Protein AF-A0A9X9LE24-F1 (afdb_monomer_lite)

Structure (mmCIF, N/CA/C/O backbone):
data_AF-A0A9X9LE24-F1
#
_entry.id   AF-A0A9X9LE24-F1
#
loop_
_atom_site.group_PDB
_atom_site.id
_atom_site.type_symbol
_atom_site.label_atom_id
_atom_site.label_alt_id
_atom_site.label_comp_id
_atom_site.label_asym_id
_atom_site.label_entity_id
_atom_site.label_seq_id
_atom_site.pdbx_PDB_ins_code
_atom_site.Cartn_x
_atom_site.Cartn_y
_atom_site.Cartn_z
_atom_site.occupancy
_atom_site.B_iso_or_equiv
_atom_site.auth_seq_id
_atom_site.auth_comp_id
_atom_site.auth_asym_id
_atom_site.auth_atom_id
_atom_site.pdbx_PDB_model_num
ATOM 1 N N . GLY A 1 1 ? -21.516 -44.311 -68.923 1.00 34.22 1 GLY A N 1
ATOM 2 C CA . GLY A 1 1 ? -22.650 -43.683 -69.623 1.00 34.22 1 GLY A CA 1
ATOM 3 C C . GLY A 1 1 ? -22.317 -42.221 -69.851 1.00 34.22 1 GLY A C 1
ATOM 4 O O . GLY A 1 1 ? -21.781 -41.638 -68.916 1.00 34.22 1 GLY A O 1
ATOM 5 N N . PRO A 1 2 ? -22.522 -41.678 -71.060 1.00 44.84 2 PRO A N 1
ATOM 6 C CA . PRO A 1 2 ? -21.872 -40.469 -71.565 1.00 44.84 2 PRO A CA 1
ATOM 7 C C . PRO A 1 2 ? -22.771 -39.211 -71.559 1.00 44.84 2 PRO A C 1
ATOM 9 O O . PRO A 1 2 ? -23.974 -39.299 -71.358 1.00 44.84 2 PRO A O 1
ATOM 12 N N . GLU A 1 3 ? -22.115 -38.073 -71.813 1.00 35.59 3 GLU A N 1
ATOM 13 C CA . GLU A 1 3 ? -22.539 -36.898 -72.604 1.00 35.59 3 GLU A CA 1
ATOM 14 C C . GLU A 1 3 ? -23.721 -35.978 -72.209 1.00 35.59 3 GLU A C 1
ATOM 16 O O . GLU A 1 3 ? -24.895 -36.324 -72.225 1.00 35.59 3 GLU A O 1
ATOM 21 N N . ALA A 1 4 ? -23.328 -34.721 -71.956 1.00 43.16 4 ALA A N 1
ATOM 22 C CA . ALA A 1 4 ? -23.820 -33.450 -72.509 1.00 43.16 4 ALA A CA 1
ATOM 23 C C . ALA A 1 4 ? -25.188 -33.377 -73.232 1.00 43.16 4 ALA A C 1
ATOM 25 O O . ALA A 1 4 ? -25.438 -34.063 -74.216 1.00 43.16 4 ALA A O 1
ATOM 26 N N . GLY A 1 5 ? -25.980 -32.348 -72.889 1.00 33.75 5 GLY A N 1
ATOM 27 C CA . GLY A 1 5 ? -27.107 -31.899 -73.715 1.00 33.75 5 GLY A CA 1
ATOM 28 C C . GLY A 1 5 ? -27.782 -30.613 -73.223 1.00 33.75 5 GLY A C 1
ATOM 29 O O . GLY A 1 5 ? -28.480 -30.614 -72.219 1.00 33.75 5 GLY A O 1
ATOM 30 N N . ARG A 1 6 ? -27.567 -29.515 -73.957 1.00 37.66 6 ARG A N 1
ATOM 31 C CA . ARG A 1 6 ? -28.143 -28.161 -73.799 1.00 37.66 6 ARG A CA 1
ATOM 32 C C . ARG A 1 6 ? -29.682 -28.129 -73.820 1.00 37.66 6 ARG A C 1
ATOM 34 O O . ARG A 1 6 ? -30.272 -28.908 -74.563 1.00 37.66 6 ARG A O 1
ATOM 41 N N . ARG A 1 7 ? -30.281 -27.087 -73.209 1.00 34.44 7 ARG A N 1
ATOM 42 C CA . ARG A 1 7 ? -31.314 -26.205 -73.820 1.00 34.44 7 ARG A CA 1
ATOM 43 C C . ARG A 1 7 ? -31.664 -24.999 -72.921 1.00 34.44 7 ARG A C 1
ATOM 45 O O . ARG A 1 7 ? -32.207 -25.153 -71.838 1.00 34.44 7 ARG A O 1
ATOM 52 N N . GLU A 1 8 ? -31.355 -23.808 -73.426 1.00 38.16 8 GLU A N 1
ATOM 53 C CA . GLU A 1 8 ? -31.953 -22.498 -73.091 1.00 38.16 8 GLU A CA 1
ATOM 54 C C . GLU A 1 8 ? -33.351 -22.366 -73.760 1.00 38.16 8 GLU A C 1
ATOM 56 O O . GLU A 1 8 ? -33.578 -23.109 -74.726 1.00 38.16 8 GLU A O 1
ATOM 61 N N . PRO A 1 9 ? -34.287 -21.468 -73.330 1.00 45.28 9 PRO A N 1
ATOM 62 C CA . PRO A 1 9 ? -34.213 -20.028 -73.695 1.00 45.28 9 PRO A CA 1
ATOM 63 C C . PRO A 1 9 ? -34.852 -18.962 -72.746 1.00 45.28 9 PRO A C 1
ATOM 65 O O . PRO A 1 9 ? -35.957 -19.148 -72.259 1.00 45.28 9 PRO A O 1
ATOM 68 N N . ARG A 1 10 ? -34.136 -17.817 -72.603 1.00 34.06 10 ARG A N 1
ATOM 69 C CA . ARG A 1 10 ? -34.476 -16.363 -72.809 1.00 34.06 10 ARG A CA 1
ATOM 70 C C . ARG A 1 10 ? -35.809 -15.734 -72.292 1.00 34.06 10 ARG A C 1
ATOM 72 O O . ARG A 1 10 ? -36.805 -16.435 -72.219 1.00 34.06 10 ARG A O 1
ATOM 79 N N . PRO A 1 11 ? -35.959 -14.380 -72.263 1.00 46.81 11 PRO A N 1
ATOM 80 C CA . PRO A 1 11 ? -35.070 -13.265 -71.849 1.00 46.81 11 PRO A CA 1
ATOM 81 C C . PRO A 1 11 ? -35.818 -12.158 -71.033 1.00 46.81 11 PRO A C 1
ATOM 83 O O . PRO A 1 11 ? -37.037 -12.193 -70.937 1.00 46.81 11 PRO A O 1
ATOM 86 N N . ALA A 1 12 ? -35.102 -11.151 -70.506 1.00 37.50 12 ALA A N 1
ATOM 87 C CA . ALA A 1 12 ? -35.482 -9.714 -70.464 1.00 37.50 12 ALA A CA 1
ATOM 88 C C . ALA A 1 12 ? -34.476 -8.966 -69.564 1.00 37.50 12 ALA A C 1
ATOM 90 O O . ALA A 1 12 ? -34.363 -9.233 -68.375 1.00 37.50 12 ALA A O 1
ATOM 91 N N . GLU A 1 13 ? -33.531 -8.243 -70.162 1.00 37.47 13 GLU A N 1
ATOM 92 C CA . GLU A 1 13 ? -33.525 -6.771 -70.159 1.00 37.47 13 GLU A CA 1
ATOM 93 C C . GLU A 1 13 ? -33.362 -6.1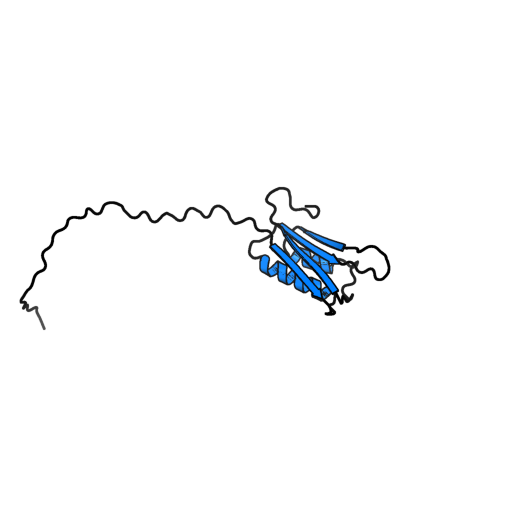27 -68.775 1.00 37.47 13 GLU A C 1
ATOM 95 O O . GLU A 1 13 ? -34.298 -6.026 -67.995 1.00 37.47 13 GLU A O 1
ATOM 100 N N . CYS A 1 14 ? -32.183 -5.550 -68.537 1.00 28.92 14 CYS A N 1
ATOM 101 C CA . CYS A 1 14 ? -32.130 -4.159 -68.098 1.00 28.92 14 CYS A CA 1
ATOM 102 C C . CYS A 1 14 ? -30.789 -3.557 -68.527 1.00 28.92 14 CYS A C 1
ATOM 104 O O . CYS A 1 14 ? -29.736 -3.804 -67.939 1.00 28.92 14 CYS A O 1
ATOM 106 N N . GLN A 1 15 ? -30.833 -2.817 -69.632 1.00 37.16 15 GLN A N 1
ATOM 107 C CA . GLN A 1 15 ? -29.770 -1.912 -70.031 1.00 37.16 15 GLN A CA 1
ATOM 108 C C . GLN A 1 15 ? -29.798 -0.702 -69.098 1.00 37.16 15 GLN A C 1
ATOM 110 O O . GLN A 1 15 ? -30.816 -0.027 -69.020 1.00 37.16 15 GLN A O 1
ATOM 115 N N . ALA A 1 16 ? -28.671 -0.368 -68.480 1.00 36.69 16 ALA A N 1
ATOM 116 C CA . ALA A 1 16 ? -28.287 1.026 -68.294 1.00 36.69 16 ALA A CA 1
ATOM 117 C C . ALA A 1 16 ? -26.804 1.093 -67.948 1.00 36.69 16 ALA A C 1
ATOM 119 O O . ALA A 1 16 ? -26.356 0.723 -66.865 1.00 36.69 16 ALA A O 1
ATOM 120 N N . ARG A 1 17 ? -26.044 1.574 -68.927 1.00 40.09 17 ARG A N 1
ATOM 121 C CA . ARG A 1 17 ? -24.708 2.113 -68.739 1.00 40.09 17 ARG A CA 1
ATOM 122 C C . ARG A 1 17 ? -24.795 3.310 -67.796 1.00 40.09 17 ARG A C 1
ATOM 124 O O . ARG A 1 17 ? -25.485 4.271 -68.117 1.00 40.09 17 ARG A O 1
ATOM 131 N N . THR A 1 18 ? -23.965 3.310 -66.765 1.00 36.47 18 THR A N 1
ATOM 132 C CA . THR A 1 18 ? -23.354 4.553 -66.298 1.00 36.47 18 THR A CA 1
ATOM 133 C C . THR A 1 18 ? -21.934 4.233 -65.877 1.00 36.47 18 THR A C 1
ATOM 135 O O . THR A 1 18 ? -21.687 3.471 -64.945 1.00 36.47 18 THR A O 1
ATOM 138 N N . GLU A 1 19 ? -20.987 4.768 -66.635 1.00 41.62 19 GLU A N 1
ATOM 139 C CA . GLU A 1 19 ? -19.576 4.725 -66.302 1.00 41.62 19 GLU A CA 1
ATOM 140 C C . GLU A 1 19 ? -19.358 5.419 -64.955 1.00 41.62 19 GLU A C 1
ATOM 142 O O . GLU A 1 19 ? -19.630 6.610 -64.809 1.00 41.62 19 GLU A O 1
ATOM 147 N N . PHE A 1 20 ? -18.819 4.701 -63.970 1.00 32.28 20 PHE A N 1
ATOM 148 C CA . PHE A 1 20 ? -18.126 5.347 -62.864 1.00 32.28 20 PHE A CA 1
ATOM 149 C C . PHE A 1 20 ? -16.795 4.650 -62.623 1.00 32.28 20 PHE A C 1
ATOM 151 O O . PHE A 1 20 ? -16.677 3.610 -61.981 1.00 32.28 20 PHE A O 1
ATOM 158 N N . ARG A 1 21 ? -15.789 5.260 -63.244 1.00 41.44 21 ARG A N 1
ATOM 159 C CA . ARG A 1 21 ? -14.352 5.137 -63.021 1.00 41.44 21 ARG A CA 1
ATOM 160 C C . ARG A 1 21 ? -14.030 4.641 -61.603 1.00 41.44 21 ARG A C 1
ATOM 162 O O . ARG A 1 21 ? -14.166 5.393 -60.640 1.00 41.44 21 ARG A O 1
ATOM 169 N N . VAL A 1 22 ? -13.536 3.406 -61.491 1.00 43.56 22 VAL A N 1
ATOM 170 C CA . VAL A 1 22 ? -12.906 2.884 -60.268 1.00 43.56 22 VAL A CA 1
ATOM 171 C C . VAL A 1 22 ? -11.635 3.696 -60.032 1.00 43.56 22 VAL A C 1
ATOM 173 O O . VAL A 1 22 ? -10.578 3.448 -60.603 1.00 43.56 22 VAL A O 1
ATOM 176 N N . SER A 1 23 ? -11.770 4.757 -59.252 1.00 48.59 23 SER A N 1
ATOM 177 C CA . SER A 1 23 ? -10.704 5.672 -58.888 1.00 48.59 23 SER A CA 1
ATOM 178 C C . SER A 1 23 ? -10.859 5.958 -57.410 1.00 48.59 23 SER A C 1
ATOM 180 O O . SER A 1 23 ? -11.928 6.372 -56.968 1.00 48.59 23 SER A O 1
ATOM 182 N N . ARG A 1 24 ? -9.749 5.769 -56.693 1.00 47.59 24 ARG A N 1
ATOM 183 C CA . ARG A 1 24 ? -9.583 5.776 -55.234 1.00 47.59 24 ARG A CA 1
ATOM 184 C C . ARG A 1 24 ? -9.824 4.400 -54.631 1.00 47.59 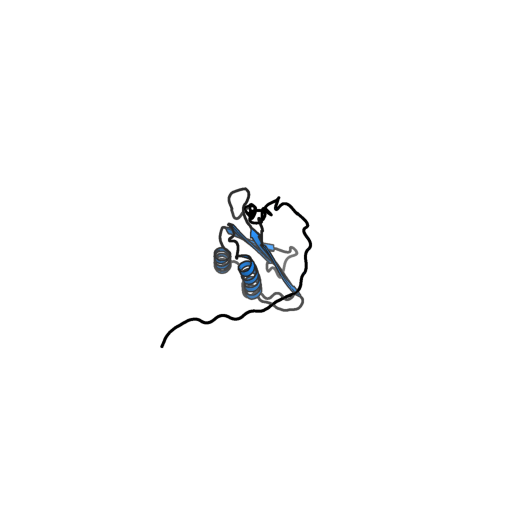24 ARG A C 1
ATOM 186 O O . ARG A 1 24 ? -10.876 4.091 -54.090 1.00 47.59 24 ARG A O 1
ATOM 193 N N . THR A 1 25 ? -8.759 3.600 -54.661 1.00 49.78 25 THR A N 1
ATOM 194 C CA . THR A 1 25 ? -8.471 2.656 -53.582 1.00 49.78 25 THR A CA 1
ATOM 195 C C . THR A 1 25 ? -8.818 3.340 -52.260 1.00 49.78 25 THR A C 1
ATOM 197 O O . THR A 1 25 ? -8.172 4.331 -51.900 1.00 49.78 25 THR A O 1
ATOM 200 N N . CYS A 1 26 ? -9.834 2.850 -51.555 1.00 33.16 26 CYS A N 1
ATOM 201 C CA . CYS A 1 26 ? -9.975 3.122 -50.137 1.00 33.16 26 CYS A CA 1
ATOM 202 C C . CYS A 1 26 ? -8.688 2.608 -49.492 1.00 33.16 26 CYS A C 1
ATOM 204 O O . CYS A 1 26 ? -8.550 1.414 -49.237 1.00 33.16 26 CYS A O 1
ATOM 206 N N . ARG A 1 27 ? -7.698 3.490 -49.301 1.00 46.59 27 ARG A N 1
ATOM 207 C CA . ARG A 1 27 ? -6.610 3.208 -48.375 1.00 46.59 27 ARG A CA 1
ATOM 208 C C . ARG A 1 27 ? -7.286 3.126 -47.025 1.00 46.59 27 ARG A C 1
ATOM 210 O O . ARG A 1 27 ? -7.606 4.150 -46.426 1.00 46.59 27 ARG A O 1
ATOM 217 N N . VAL A 1 28 ? -7.543 1.898 -46.594 1.00 50.19 28 VAL A N 1
ATOM 218 C CA . VAL A 1 28 ? -7.724 1.598 -45.183 1.00 50.19 28 VAL A CA 1
ATOM 219 C C . VAL A 1 28 ? -6.543 2.282 -44.496 1.00 50.19 28 VAL A C 1
ATOM 221 O O . VAL A 1 28 ? -5.405 2.030 -44.910 1.00 50.19 28 VAL A O 1
ATOM 224 N N . PRO A 1 29 ? -6.763 3.229 -43.570 1.00 51.97 29 PRO A N 1
ATOM 225 C CA . PRO A 1 29 ? -5.649 3.798 -42.840 1.00 51.97 29 PRO A CA 1
ATOM 226 C C . PRO A 1 29 ? -4.930 2.618 -42.190 1.00 51.97 29 PRO A C 1
ATOM 228 O O . PRO A 1 29 ? -5.536 1.889 -41.403 1.00 51.97 29 PRO A O 1
ATOM 231 N N . GLU A 1 30 ? -3.669 2.387 -42.571 1.00 58.59 30 GLU A N 1
ATOM 232 C CA . GLU A 1 30 ? -2.809 1.465 -41.834 1.00 58.59 30 GLU A CA 1
ATOM 233 C C . GLU A 1 30 ? -2.951 1.822 -40.357 1.00 58.59 30 GLU A C 1
ATOM 235 O O . GLU A 1 30 ? -2.996 3.022 -40.044 1.00 58.59 30 GLU A O 1
ATOM 240 N N . PRO A 1 31 ? -3.073 0.833 -39.453 1.00 50.00 31 PRO A N 1
ATOM 241 C CA . PRO A 1 31 ? -3.174 1.118 -38.038 1.00 50.00 31 PRO A CA 1
ATOM 242 C C . PRO A 1 31 ? -1.956 1.961 -37.692 1.00 50.00 31 PRO A C 1
ATOM 244 O O . PRO A 1 31 ? -0.826 1.468 -37.685 1.00 50.00 31 PRO A O 1
ATOM 247 N N . ARG A 1 32 ? -2.178 3.269 -37.489 1.00 50.56 32 ARG A N 1
ATOM 248 C CA . ARG A 1 32 ? -1.147 4.180 -37.011 1.00 50.56 32 ARG A CA 1
ATOM 249 C C . ARG A 1 32 ? -0.613 3.484 -35.782 1.00 50.56 32 ARG A C 1
ATOM 251 O O . ARG A 1 32 ? -1.379 3.288 -34.838 1.00 50.56 32 ARG A O 1
ATOM 258 N N . ARG A 1 33 ? 0.646 3.030 -35.861 1.00 51.25 33 ARG A N 1
ATOM 259 C CA . ARG A 1 33 ? 1.380 2.396 -34.763 1.00 51.25 33 ARG A CA 1
ATOM 260 C C . ARG A 1 33 ? 0.895 3.049 -33.484 1.00 51.25 33 ARG A C 1
ATOM 262 O O . ARG A 1 33 ? 1.038 4.267 -33.367 1.00 51.25 33 ARG A O 1
ATOM 269 N N . ALA A 1 34 ? 0.275 2.268 -32.603 1.00 49.75 34 ALA A N 1
ATOM 270 C CA . ALA A 1 34 ? -0.186 2.716 -31.300 1.00 49.75 34 ALA A CA 1
ATOM 271 C C . ALA A 1 34 ? 1.041 3.171 -30.502 1.00 49.75 34 ALA A C 1
ATOM 273 O O . ALA A 1 34 ? 1.627 2.434 -29.717 1.00 49.75 34 ALA A O 1
ATOM 274 N N . ARG A 1 35 ? 1.513 4.379 -30.793 1.00 50.84 35 ARG A N 1
ATOM 275 C CA . ARG A 1 35 ? 2.678 4.988 -30.182 1.00 50.84 35 ARG A CA 1
ATOM 276 C C . ARG A 1 35 ? 2.152 5.927 -29.117 1.00 50.84 35 ARG A C 1
ATOM 278 O O . ARG A 1 35 ? 2.034 7.123 -29.333 1.00 50.84 35 ARG A O 1
ATOM 285 N N . ALA A 1 36 ? 1.762 5.299 -28.018 1.00 47.56 36 ALA A N 1
ATOM 286 C CA . ALA A 1 36 ? 1.791 5.786 -26.648 1.00 47.56 36 ALA A CA 1
ATOM 287 C C . ALA A 1 36 ? 1.041 4.733 -25.829 1.00 47.56 36 ALA A C 1
ATOM 289 O O . ALA A 1 36 ? -0.179 4.789 -25.684 1.00 47.56 36 ALA A O 1
ATOM 290 N N . ALA A 1 37 ? 1.767 3.733 -25.324 1.00 48.47 37 ALA A N 1
ATOM 291 C CA . ALA A 1 37 ? 1.296 3.012 -24.154 1.00 48.47 37 ALA A CA 1
ATOM 292 C C . ALA A 1 37 ? 1.032 4.084 -23.093 1.00 48.47 37 ALA A C 1
ATOM 294 O O . ALA A 1 37 ? 1.967 4.751 -22.656 1.00 48.47 37 ALA A O 1
ATOM 295 N N . ALA A 1 38 ? -0.243 4.342 -22.800 1.00 47.28 38 ALA A N 1
ATOM 296 C CA . ALA A 1 38 ? -0.632 5.352 -21.832 1.00 47.28 38 ALA A CA 1
ATOM 297 C C . ALA A 1 38 ? 0.126 5.085 -20.526 1.00 47.28 38 ALA A C 1
ATOM 299 O O . ALA A 1 38 ? -0.074 4.050 -19.885 1.00 47.28 38 ALA A O 1
ATOM 300 N N . THR A 1 39 ? 1.023 6.011 -20.197 1.00 53.00 39 THR A N 1
ATOM 301 C CA . THR A 1 39 ? 1.616 6.215 -18.882 1.00 53.00 39 THR A CA 1
ATOM 302 C C . THR A 1 39 ? 0.476 6.265 -17.881 1.00 53.00 39 THR A C 1
ATOM 304 O O . THR A 1 39 ? -0.272 7.241 -17.863 1.00 53.00 39 THR A O 1
ATOM 307 N N . MET A 1 40 ? 0.272 5.211 -17.101 1.00 65.75 40 MET A N 1
ATOM 308 C CA . MET A 1 40 ? -0.777 5.235 -16.092 1.00 65.75 40 MET A CA 1
ATOM 309 C C . MET A 1 40 ? -0.275 4.641 -14.800 1.00 65.75 40 MET A C 1
ATOM 311 O O 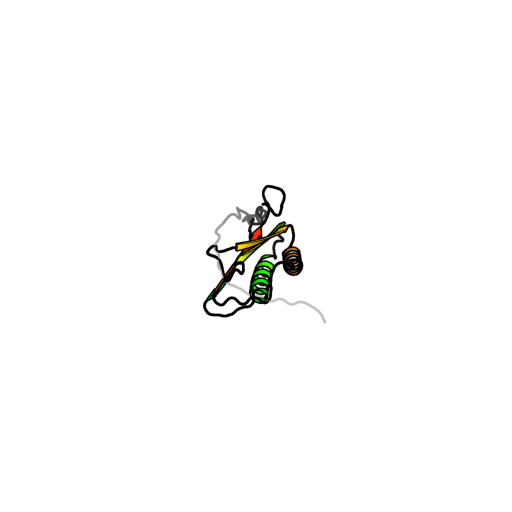. MET A 1 40 ? -0.094 3.436 -14.687 1.00 65.75 40 MET A O 1
ATOM 315 N N . CYS A 1 41 ? -0.094 5.526 -13.828 1.00 78.44 41 CYS A N 1
ATOM 316 C CA . CYS A 1 41 ? -0.124 5.174 -12.424 1.00 78.44 41 CYS A CA 1
ATOM 317 C C . CYS A 1 41 ? -1.518 4.638 -12.066 1.00 78.44 41 CYS A C 1
ATOM 319 O O . CYS A 1 41 ? -2.525 5.119 -12.591 1.00 78.44 41 CYS A O 1
ATOM 321 N N . GLY A 1 42 ? -1.583 3.650 -11.181 1.00 87.00 42 GLY A N 1
ATOM 322 C CA . GLY A 1 42 ? -2.832 3.142 -10.624 1.00 87.00 42 GLY A CA 1
ATOM 323 C C . GLY A 1 42 ? -3.034 3.671 -9.208 1.00 87.00 42 GLY A C 1
ATOM 324 O O . GLY A 1 42 ? -2.149 3.511 -8.368 1.00 87.00 42 GLY A O 1
ATOM 325 N N . ILE A 1 43 ? -4.191 4.276 -8.938 1.00 91.06 43 ILE A N 1
ATOM 326 C CA . ILE A 1 43 ? -4.577 4.758 -7.606 1.00 91.06 43 ILE A CA 1
ATOM 327 C C . ILE A 1 43 ? -5.718 3.888 -7.095 1.00 91.06 43 ILE A C 1
ATOM 329 O O . ILE A 1 43 ? -6.696 3.661 -7.807 1.00 91.06 43 ILE A O 1
ATOM 333 N N . PHE A 1 44 ? -5.604 3.420 -5.860 1.00 93.81 44 PHE A N 1
ATOM 334 C CA . PHE A 1 44 ? -6.650 2.682 -5.170 1.00 93.81 44 PHE A CA 1
ATOM 335 C C . PHE A 1 44 ? -6.772 3.209 -3.743 1.00 93.81 44 PHE A C 1
ATOM 337 O O . PHE A 1 44 ? -5.769 3.502 -3.105 1.00 93.81 44 PHE A O 1
ATOM 344 N N . ALA A 1 45 ? -7.989 3.340 -3.231 1.00 93.62 45 ALA A N 1
ATOM 345 C CA . ALA A 1 45 ? -8.215 3.739 -1.850 1.00 93.62 45 ALA A CA 1
ATOM 346 C C . ALA A 1 45 ? -9.299 2.860 -1.235 1.00 93.62 45 ALA A C 1
ATOM 348 O O . ALA A 1 45 ? -10.240 2.445 -1.916 1.00 93.62 45 ALA A O 1
ATOM 349 N N . TYR A 1 46 ? -9.156 2.590 0.054 1.00 94.38 46 TYR A N 1
ATOM 350 C CA . TYR A 1 46 ? -10.119 1.852 0.850 1.00 94.38 46 TYR A CA 1
ATOM 351 C C . TYR A 1 46 ? -10.475 2.673 2.084 1.00 94.38 46 TYR A C 1
ATOM 353 O O . TYR A 1 46 ? -9.597 3.203 2.762 1.00 94.38 46 TYR A O 1
ATOM 361 N N . MET A 1 47 ? -11.772 2.774 2.359 1.00 92.75 47 MET A N 1
ATOM 362 C CA . MET A 1 47 ? -12.299 3.467 3.523 1.00 92.75 47 MET A CA 1
ATOM 363 C C . MET A 1 47 ? -13.325 2.569 4.199 1.00 92.75 47 MET A C 1
ATOM 365 O O . MET A 1 47 ? -14.294 2.146 3.564 1.00 92.75 47 MET A O 1
ATOM 369 N N . ASN A 1 48 ? -13.135 2.306 5.484 1.00 92.00 48 ASN A N 1
ATOM 370 C CA . ASN A 1 48 ? -14.148 1.716 6.347 1.00 92.00 48 ASN A CA 1
ATOM 371 C C . ASN A 1 48 ? -14.720 2.803 7.254 1.00 92.00 48 ASN A C 1
ATOM 373 O O . ASN A 1 48 ? -13.988 3.615 7.813 1.00 92.00 48 ASN A O 1
ATOM 377 N N . TYR A 1 49 ? -16.042 2.812 7.393 1.00 91.00 49 TYR A N 1
ATOM 378 C CA . TYR A 1 49 ? -16.763 3.750 8.242 1.00 91.00 49 TYR A CA 1
ATOM 379 C C . TYR A 1 49 ? -17.736 2.965 9.109 1.00 91.00 49 TYR A C 1
ATOM 381 O O . TYR A 1 49 ? -18.631 2.314 8.570 1.00 91.00 49 TYR A O 1
ATOM 389 N N . ARG A 1 50 ? -17.552 3.011 10.435 1.00 89.62 50 ARG A N 1
ATOM 390 C CA . ARG A 1 50 ? -18.355 2.241 11.409 1.00 89.62 50 ARG A CA 1
ATOM 391 C C . ARG A 1 50 ? -18.351 0.729 11.158 1.00 89.62 50 ARG A C 1
ATOM 393 O O . ARG A 1 50 ? -19.320 0.037 11.456 1.00 89.62 50 ARG A O 1
ATOM 400 N N . VAL A 1 51 ? -17.266 0.220 10.579 1.00 92.19 51 VAL A N 1
ATOM 401 C CA . VAL A 1 51 ? -17.068 -1.212 10.345 1.00 92.19 51 VAL A CA 1
ATOM 402 C C . VAL A 1 51 ? -15.692 -1.564 10.895 1.00 92.19 51 VAL A C 1
ATOM 404 O O . VAL A 1 51 ? -14.694 -1.148 10.292 1.00 92.19 51 VAL A O 1
ATOM 407 N N . PRO A 1 52 ? -15.621 -2.302 12.020 1.00 90.44 52 PRO A N 1
ATOM 408 C CA . PRO A 1 52 ? -14.351 -2.693 12.605 1.00 90.44 52 PRO A CA 1
ATOM 409 C C . PRO A 1 52 ? -13.611 -3.609 11.634 1.00 90.44 52 PRO A C 1
ATOM 411 O O . PRO A 1 52 ? -14.150 -4.608 11.151 1.00 90.44 52 PRO A O 1
ATOM 414 N N . ARG A 1 53 ? -12.381 -3.223 11.302 1.00 91.38 53 ARG A N 1
ATOM 415 C CA . ARG A 1 53 ? -11.473 -3.985 10.445 1.00 91.38 53 ARG A CA 1
ATOM 416 C C . ARG A 1 53 ? -10.095 -4.012 11.068 1.00 91.38 53 ARG A C 1
ATOM 418 O O . ARG A 1 53 ? -9.621 -3.002 11.583 1.00 91.38 53 ARG A O 1
ATOM 425 N N . THR A 1 54 ? -9.441 -5.161 10.986 1.00 90.44 54 THR A N 1
ATOM 426 C CA . THR A 1 54 ? -8.044 -5.281 11.403 1.00 90.44 54 THR A CA 1
ATOM 427 C C . THR A 1 54 ? -7.128 -4.597 10.389 1.00 90.44 54 THR A C 1
ATOM 429 O O . THR A 1 54 ? -7.412 -4.560 9.187 1.00 90.44 54 THR A O 1
ATOM 432 N N . ARG A 1 55 ? -5.981 -4.089 10.850 1.00 87.62 55 ARG A N 1
ATOM 433 C CA . ARG A 1 55 ? -4.950 -3.504 9.976 1.00 87.62 55 ARG A CA 1
ATOM 434 C C . ARG A 1 55 ? -4.527 -4.468 8.866 1.00 87.62 55 ARG A C 1
ATOM 436 O O . ARG A 1 55 ? -4.344 -4.050 7.725 1.00 87.62 55 ARG A O 1
ATOM 443 N N . LYS A 1 56 ? -4.422 -5.762 9.183 1.00 89.81 56 LYS A N 1
ATOM 444 C CA . LYS A 1 56 ? -4.114 -6.811 8.206 1.00 89.81 56 LYS A CA 1
ATOM 445 C C . LYS A 1 56 ? -5.144 -6.876 7.071 1.00 89.81 56 LYS A C 1
ATOM 447 O O . LYS A 1 56 ? -4.758 -6.872 5.907 1.00 89.81 56 LYS A O 1
ATOM 452 N N . GLU A 1 57 ? -6.438 -6.892 7.386 1.00 91.56 57 GLU A N 1
ATOM 453 C CA . GLU A 1 57 ? -7.505 -6.928 6.371 1.00 91.56 57 GLU A CA 1
ATOM 454 C C . GLU A 1 57 ? -7.495 -5.691 5.468 1.00 91.56 57 GLU A C 1
ATOM 456 O O . GLU A 1 57 ? -7.732 -5.787 4.258 1.00 91.56 57 GLU A O 1
ATOM 461 N N . ILE A 1 58 ? -7.198 -4.527 6.049 1.00 91.62 58 ILE A N 1
ATOM 462 C CA . ILE A 1 58 ? -7.058 -3.272 5.309 1.00 91.62 58 ILE A CA 1
ATOM 463 C C . ILE A 1 58 ? -5.899 -3.387 4.314 1.00 91.62 58 ILE A C 1
ATOM 465 O O . ILE A 1 58 ? -6.089 -3.127 3.124 1.00 91.62 58 ILE A O 1
ATOM 469 N N . PHE A 1 59 ? -4.726 -3.843 4.763 1.00 90.75 59 PHE A N 1
ATOM 470 C CA . PHE A 1 59 ? -3.576 -4.053 3.884 1.00 90.75 59 PHE A CA 1
ATOM 471 C C . PHE A 1 59 ? -3.862 -5.056 2.773 1.00 90.75 59 PHE A C 1
ATOM 473 O O . PHE A 1 59 ? -3.607 -4.753 1.609 1.00 90.75 59 PHE A O 1
ATOM 480 N N . GLU A 1 60 ? -4.455 -6.205 3.092 1.00 92.25 60 GLU A N 1
ATOM 481 C CA . GLU A 1 60 ? -4.832 -7.190 2.079 1.00 92.25 60 GLU A CA 1
ATOM 482 C C . GLU A 1 60 ? -5.764 -6.592 1.020 1.00 92.25 60 GLU A C 1
ATOM 484 O O . GLU A 1 60 ? -5.626 -6.888 -0.166 1.00 92.25 60 GLU A O 1
ATOM 489 N N . THR A 1 61 ? -6.707 -5.741 1.425 1.00 93.94 61 THR A N 1
ATOM 490 C CA . THR A 1 61 ? -7.639 -5.080 0.503 1.00 93.94 61 THR A CA 1
ATOM 491 C C . THR A 1 61 ? -6.913 -4.092 -0.409 1.00 93.94 61 THR A C 1
ATOM 493 O O . THR A 1 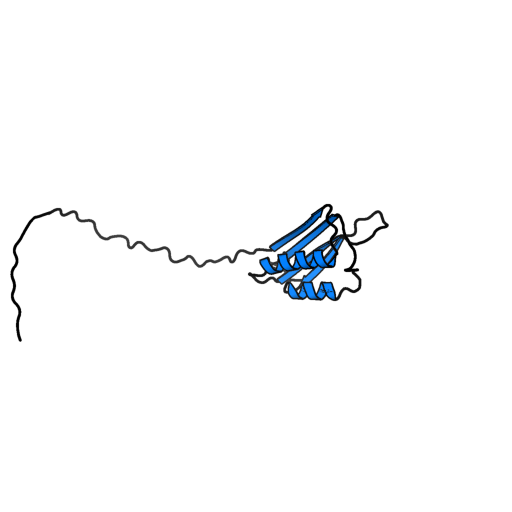61 ? -7.143 -4.096 -1.620 1.00 93.94 61 THR A O 1
ATOM 496 N N . LEU A 1 62 ? -5.999 -3.290 0.143 1.00 92.94 62 LEU A N 1
ATOM 497 C CA . LEU A 1 62 ? -5.172 -2.350 -0.619 1.00 92.94 62 LEU A CA 1
ATOM 498 C C . LEU A 1 62 ? -4.268 -3.075 -1.625 1.00 92.94 62 LEU A C 1
ATOM 500 O O . LEU A 1 62 ? -4.244 -2.711 -2.801 1.00 92.94 62 LEU A O 1
ATOM 504 N N . ILE A 1 63 ? -3.581 -4.135 -1.194 1.00 92.06 63 ILE A N 1
ATOM 505 C CA . ILE A 1 63 ? -2.701 -4.944 -2.046 1.00 92.06 63 ILE A CA 1
ATOM 506 C C . ILE A 1 63 ? -3.495 -5.650 -3.149 1.00 92.06 63 ILE A C 1
ATOM 508 O O . ILE A 1 63 ? -3.111 -5.570 -4.315 1.00 92.06 63 ILE A O 1
ATOM 512 N N . LYS A 1 64 ? -4.641 -6.267 -2.831 1.00 93.06 64 LYS A N 1
ATOM 513 C CA . LYS A 1 64 ? -5.541 -6.864 -3.839 1.00 93.06 64 LYS A CA 1
ATOM 514 C C . LYS A 1 64 ? -6.021 -5.819 -4.852 1.00 93.06 64 LYS A C 1
ATOM 516 O O . LYS A 1 64 ? -6.131 -6.124 -6.040 1.00 93.06 64 LYS A O 1
ATOM 521 N N . GLY A 1 65 ? -6.283 -4.589 -4.406 1.00 92.12 65 GLY A N 1
ATOM 522 C CA . GLY A 1 65 ? -6.602 -3.456 -5.274 1.00 92.12 65 GLY A CA 1
ATOM 523 C C . GLY A 1 65 ? -5.464 -3.124 -6.241 1.00 92.12 65 GLY A C 1
ATOM 524 O O . GLY A 1 65 ? -5.692 -3.050 -7.447 1.00 92.12 65 GLY A O 1
ATOM 525 N N . LEU A 1 66 ? -4.230 -3.008 -5.741 1.00 90.06 66 LEU A N 1
ATOM 526 C CA . LEU A 1 66 ? -3.048 -2.749 -6.571 1.00 90.06 66 LEU A CA 1
ATOM 527 C C . LEU A 1 66 ? -2.742 -3.883 -7.557 1.00 90.06 66 LEU A C 1
ATOM 529 O O . LEU A 1 66 ? -2.413 -3.610 -8.709 1.00 90.06 66 LEU A O 1
ATOM 533 N N . GLN A 1 67 ? -2.901 -5.143 -7.150 1.00 89.62 67 GLN A N 1
ATOM 534 C CA . GLN A 1 67 ? -2.691 -6.308 -8.020 1.00 89.62 67 GLN A CA 1
ATOM 535 C C . GLN A 1 67 ? -3.627 -6.301 -9.237 1.00 89.62 67 GLN A C 1
ATOM 537 O O . GLN A 1 67 ? -3.225 -6.688 -10.331 1.00 89.62 67 GLN A O 1
ATOM 542 N N . ARG A 1 68 ? -4.865 -5.807 -9.087 1.00 88.81 68 ARG A N 1
ATOM 543 C CA . ARG A 1 68 ? -5.797 -5.637 -10.219 1.00 88.81 68 ARG A CA 1
ATOM 544 C C . ARG A 1 68 ? -5.345 -4.559 -11.203 1.00 88.81 68 ARG A C 1
ATOM 546 O O . ARG A 1 68 ? -5.719 -4.611 -12.371 1.00 88.81 68 ARG A O 1
ATOM 553 N N . LEU A 1 69 ? -4.559 -3.593 -10.736 1.00 85.50 69 LEU A N 1
ATOM 554 C CA . LEU A 1 69 ? -4.000 -2.522 -11.556 1.00 85.50 69 LEU A CA 1
ATOM 555 C C . LEU A 1 69 ? -2.663 -2.941 -12.201 1.00 85.50 69 LEU A C 1
ATOM 557 O O . LEU A 1 69 ? -2.296 -2.397 -13.236 1.00 85.50 69 LEU A O 1
ATOM 561 N N . GLU A 1 70 ? -1.979 -3.964 -11.672 1.00 80.25 70 GLU A N 1
ATOM 562 C CA . GLU A 1 70 ? -0.636 -4.433 -12.080 1.00 80.25 70 GLU A CA 1
ATOM 563 C C . GLU A 1 70 ? -0.526 -4.993 -13.511 1.00 80.25 70 GLU A C 1
ATOM 565 O O . GLU A 1 70 ? 0.572 -5.300 -13.968 1.00 80.25 70 GLU A O 1
ATOM 570 N N . TYR A 1 71 ? -1.615 -5.039 -14.284 1.00 70.94 71 TYR A N 1
ATOM 571 C CA . TYR A 1 71 ? -1.636 -5.567 -15.656 1.00 70.94 71 TYR A CA 1
ATOM 572 C C . TYR A 1 71 ? -0.593 -4.936 -16.609 1.00 70.94 71 TYR A C 1
ATOM 574 O O . TYR A 1 71 ? -0.262 -5.524 -17.636 1.00 70.94 71 TYR A O 1
ATOM 582 N N . ARG A 1 72 ? -0.060 -3.746 -16.294 1.00 68.75 72 ARG A N 1
ATOM 583 C CA . ARG A 1 72 ? 0.922 -3.032 -17.132 1.00 68.75 72 ARG A CA 1
ATOM 584 C C . ARG A 1 72 ? 2.379 -3.141 -16.665 1.00 68.75 72 ARG A C 1
ATOM 586 O O . ARG A 1 72 ? 3.253 -2.753 -17.432 1.00 68.75 72 ARG A O 1
ATOM 593 N N . GLY A 1 73 ? 2.642 -3.691 -15.476 1.00 69.25 73 GLY A N 1
ATOM 594 C CA . GLY A 1 73 ? 3.957 -3.632 -14.826 1.00 69.25 73 GLY A CA 1
ATOM 595 C C . GLY A 1 73 ? 4.276 -2.231 -14.285 1.00 69.25 73 GLY A C 1
ATOM 596 O O . GLY A 1 73 ? 3.906 -1.226 -14.890 1.00 69.25 73 GLY A O 1
ATOM 597 N N . TYR A 1 74 ? 4.931 -2.157 -13.125 1.00 79.69 74 TYR A N 1
ATOM 598 C CA . TYR A 1 74 ? 5.203 -0.899 -12.421 1.00 79.69 74 TYR A CA 1
ATOM 599 C C . TYR A 1 74 ? 6.613 -0.863 -11.841 1.00 79.69 74 TYR A C 1
ATOM 601 O O . TYR A 1 74 ? 7.187 -1.898 -11.509 1.00 79.69 74 TYR A O 1
ATOM 609 N N . ASP A 1 75 ? 7.156 0.344 -11.685 1.00 83.94 75 ASP A N 1
ATOM 610 C CA . ASP A 1 75 ? 8.515 0.543 -11.175 1.00 83.94 75 ASP A CA 1
ATOM 611 C C . ASP A 1 75 ? 8.563 0.644 -9.647 1.00 83.94 75 ASP A C 1
ATOM 613 O O . ASP A 1 75 ? 9.564 0.292 -9.012 1.00 83.94 75 ASP A O 1
ATOM 617 N N . SER A 1 76 ? 7.494 1.163 -9.045 1.00 87.31 76 SER A N 1
ATOM 618 C CA . SER A 1 76 ? 7.342 1.272 -7.598 1.00 87.31 76 SER A CA 1
ATOM 619 C C . SER A 1 76 ? 5.876 1.283 -7.180 1.00 87.31 76 SER A C 1
ATOM 621 O O . SER A 1 76 ? 4.979 1.669 -7.937 1.00 87.31 76 SER A O 1
ATOM 623 N N . ALA A 1 77 ? 5.641 0.881 -5.936 1.00 90.69 77 ALA A N 1
ATOM 624 C CA . ALA A 1 77 ? 4.337 0.925 -5.303 1.00 90.69 77 ALA A CA 1
ATOM 625 C C . ALA A 1 77 ? 4.461 1.424 -3.861 1.00 90.69 77 ALA A C 1
ATOM 627 O O . ALA A 1 77 ? 5.510 1.306 -3.218 1.00 90.69 77 ALA A O 1
ATOM 628 N N . GLY A 1 78 ? 3.378 1.990 -3.345 1.00 91.19 78 GLY A N 1
ATOM 629 C CA . GLY A 1 78 ? 3.314 2.417 -1.958 1.00 91.19 78 GLY A CA 1
ATOM 630 C C . GLY A 1 78 ? 1.900 2.424 -1.411 1.00 91.19 78 GLY A C 1
ATOM 631 O O . GLY A 1 78 ? 0.928 2.527 -2.160 1.00 91.19 78 GLY A O 1
ATOM 632 N N . VAL A 1 79 ? 1.813 2.323 -0.090 1.00 92.12 79 VAL A N 1
ATOM 633 C CA . VAL A 1 79 ? 0.583 2.441 0.687 1.00 92.12 79 VAL A CA 1
ATOM 634 C C . VAL A 1 79 ? 0.770 3.455 1.806 1.00 92.12 79 VAL A C 1
ATOM 636 O O . VAL A 1 79 ? 1.840 3.554 2.407 1.00 92.12 79 VAL A O 1
ATOM 639 N N . ALA A 1 80 ? -0.284 4.210 2.078 1.00 91.00 80 ALA A N 1
ATOM 640 C CA . ALA A 1 80 ? -0.395 5.108 3.211 1.00 91.00 80 ALA A CA 1
ATOM 641 C C . ALA A 1 80 ? -1.592 4.665 4.048 1.00 91.00 80 ALA A C 1
ATOM 643 O O . ALA A 1 80 ? -2.691 4.494 3.515 1.00 91.00 80 ALA A O 1
ATOM 644 N N . ILE A 1 81 ? -1.369 4.466 5.341 1.00 88.69 81 ILE A N 1
ATOM 645 C CA . ILE A 1 81 ? -2.399 4.058 6.293 1.00 88.69 81 ILE A CA 1
ATOM 646 C C . ILE A 1 81 ? -2.261 4.851 7.589 1.00 88.69 81 ILE A C 1
ATOM 648 O O . ILE A 1 81 ? -1.169 5.291 7.949 1.00 88.69 81 ILE A O 1
ATOM 652 N N . ASP A 1 82 ? -3.356 4.994 8.327 1.00 84.81 82 ASP A N 1
ATOM 653 C CA . ASP A 1 82 ? -3.291 5.600 9.653 1.00 84.81 82 ASP A CA 1
ATOM 654 C C . ASP A 1 82 ? -2.459 4.740 10.632 1.00 84.81 82 ASP A C 1
ATOM 656 O O . ASP A 1 82 ? -2.623 3.517 10.772 1.00 84.81 82 ASP A O 1
ATOM 660 N N . GLY A 1 83 ? -1.527 5.403 11.312 1.00 74.00 83 GLY A N 1
ATOM 661 C CA . GLY A 1 83 ? -0.758 4.867 12.426 1.00 74.00 83 GLY A CA 1
ATOM 662 C C . GLY A 1 83 ? -1.630 4.720 13.669 1.00 74.00 83 GLY A C 1
ATOM 663 O O . GLY A 1 83 ? -2.587 5.464 13.873 1.00 74.00 83 GLY A O 1
ATOM 664 N N . HIS A 1 84 ? -1.310 3.735 14.508 1.00 67.06 84 HIS A N 1
ATOM 665 C CA . HIS A 1 84 ? -2.053 3.512 15.745 1.00 67.06 84 HIS A CA 1
ATOM 666 C C . HIS A 1 84 ? -1.369 4.296 16.855 1.00 67.06 84 HIS A C 1
ATOM 668 O O . HIS A 1 84 ? -0.270 3.928 17.238 1.00 67.06 84 HIS A O 1
ATOM 674 N N . ASN A 1 85 ? -2.003 5.357 17.342 1.00 57.25 85 ASN A N 1
ATOM 675 C CA . ASN A 1 85 ? -1.653 6.000 18.603 1.00 57.25 85 ASN A CA 1
ATOM 676 C C . ASN A 1 85 ? -2.971 6.350 19.295 1.00 57.25 85 ASN A C 1
ATOM 678 O O . ASN A 1 85 ? -3.615 7.335 18.942 1.00 57.25 85 ASN A O 1
ATOM 682 N N . ASN A 1 86 ? -3.381 5.531 20.264 1.00 55.19 86 ASN A N 1
ATOM 683 C CA . ASN A 1 86 ? -4.601 5.769 21.042 1.00 55.19 86 ASN A CA 1
ATOM 684 C C . ASN A 1 86 ? -4.479 6.952 22.018 1.00 55.19 86 ASN A C 1
ATOM 686 O O . ASN A 1 86 ? -5.463 7.282 22.669 1.00 55.19 86 ASN A O 1
ATOM 690 N N . GLU A 1 87 ? -3.310 7.598 22.133 1.00 55.25 87 GLU A N 1
ATOM 691 C CA . GLU A 1 87 ? -3.056 8.520 23.248 1.00 55.25 87 GLU A CA 1
ATOM 692 C C . GLU A 1 87 ? -2.553 9.929 22.927 1.00 55.25 87 GLU A C 1
ATOM 694 O O . GLU A 1 87 ? -2.537 10.751 23.841 1.00 55.25 87 GLU A O 1
ATOM 699 N N . VAL A 1 88 ? -2.184 10.308 21.698 1.00 49.84 88 VAL A N 1
ATOM 700 C CA . VAL A 1 88 ? -1.585 11.646 21.509 1.00 49.84 88 VAL A CA 1
ATOM 701 C C . VAL A 1 88 ? -2.118 12.375 20.284 1.00 49.84 88 VAL A C 1
ATOM 703 O O . VAL A 1 88 ? -2.292 11.808 19.214 1.00 49.84 88 VAL A O 1
ATOM 706 N N . LYS A 1 89 ? -2.354 13.670 20.511 1.00 51.06 89 LYS A N 1
ATOM 707 C CA . LYS A 1 89 ? -2.874 14.790 19.707 1.00 51.06 89 LYS A CA 1
ATOM 708 C C . LYS A 1 89 ? -2.396 14.932 18.247 1.00 51.06 89 LYS A C 1
ATOM 710 O O . LYS A 1 89 ? -2.751 15.916 17.605 1.00 51.06 89 LYS A O 1
ATOM 715 N N . GLU A 1 90 ? -1.650 13.983 17.694 1.00 55.12 90 GLU A N 1
ATOM 716 C CA . GLU A 1 90 ? -1.099 14.032 16.342 1.00 55.12 90 GLU A CA 1
ATOM 717 C C . GLU A 1 90 ? -1.482 12.770 15.562 1.00 55.12 90 GLU A C 1
ATOM 719 O O . GLU A 1 90 ? -1.114 11.649 15.912 1.00 55.12 90 GLU A O 1
ATOM 724 N N . ARG A 1 91 ? -2.242 12.958 14.477 1.00 65.31 91 ARG A N 1
ATOM 725 C CA . ARG A 1 91 ? -2.566 11.884 13.531 1.00 65.31 91 ARG A CA 1
ATOM 726 C C . ARG A 1 91 ? -1.282 11.467 12.819 1.00 65.31 91 ARG A C 1
ATOM 728 O O . ARG A 1 91 ? -0.803 12.181 11.942 1.00 65.31 91 ARG A O 1
ATOM 735 N N . HIS A 1 92 ? -0.719 10.329 13.206 1.00 77.06 92 HIS A N 1
ATOM 736 C CA . HIS A 1 92 ? 0.447 9.769 12.536 1.00 77.06 92 HIS A CA 1
ATOM 737 C C . HIS A 1 92 ? -0.004 8.958 11.318 1.00 77.06 92 HIS A C 1
ATOM 739 O O . HIS A 1 92 ? -0.823 8.056 11.457 1.00 77.06 92 HIS A O 1
ATOM 745 N N . ILE A 1 93 ? 0.531 9.257 10.135 1.00 84.31 93 ILE A N 1
ATOM 746 C CA . ILE A 1 93 ? 0.296 8.472 8.916 1.00 84.31 93 ILE A CA 1
ATOM 747 C C . ILE A 1 93 ? 1.533 7.615 8.679 1.00 84.31 93 ILE A C 1
ATOM 749 O O . ILE A 1 93 ? 2.641 8.133 8.543 1.00 84.31 93 ILE A O 1
ATOM 753 N N . GLN A 1 94 ? 1.340 6.305 8.602 1.00 85.94 94 GLN A N 1
ATOM 754 C CA . GLN A 1 94 ? 2.386 5.368 8.227 1.00 85.94 94 GLN A CA 1
ATOM 755 C C . GLN A 1 94 ? 2.426 5.247 6.705 1.00 85.94 94 GLN A C 1
ATOM 757 O O . GLN A 1 94 ? 1.445 4.874 6.061 1.00 85.94 94 GLN A O 1
ATOM 762 N N . LEU A 1 95 ? 3.581 5.576 6.131 1.00 88.38 95 LEU A N 1
ATOM 763 C CA . LEU A 1 95 ? 3.834 5.510 4.698 1.00 88.38 95 LEU A CA 1
ATOM 764 C C . LEU A 1 95 ? 4.842 4.398 4.413 1.00 88.38 95 LEU A C 1
ATOM 766 O O . LEU A 1 95 ? 5.994 4.475 4.838 1.00 88.38 95 LEU A O 1
ATOM 770 N N . VAL A 1 96 ? 4.425 3.400 3.642 1.00 88.62 96 VAL A N 1
ATOM 771 C CA . VAL A 1 96 ? 5.286 2.303 3.195 1.00 88.62 96 VAL A CA 1
ATOM 772 C C . VAL A 1 96 ? 5.429 2.400 1.687 1.00 88.62 96 VAL A C 1
ATOM 774 O O . VAL A 1 96 ? 4.450 2.330 0.948 1.00 88.62 96 VAL A O 1
ATOM 777 N N . LYS A 1 97 ? 6.661 2.590 1.218 1.00 90.00 97 LYS A N 1
ATOM 778 C CA . LYS A 1 97 ? 6.990 2.705 -0.206 1.00 90.00 97 LYS A CA 1
ATOM 779 C C . LYS A 1 97 ? 8.096 1.721 -0.535 1.00 90.00 97 LYS A C 1
ATOM 781 O O . LYS A 1 97 ? 9.126 1.709 0.137 1.00 90.00 97 LYS A O 1
ATOM 786 N N . LYS A 1 98 ? 7.918 0.944 -1.600 1.00 89.00 98 LYS A N 1
ATOM 787 C CA . LYS A 1 98 ? 8.927 -0.001 -2.079 1.00 89.00 98 LYS A CA 1
ATOM 788 C C . LYS A 1 98 ? 9.113 0.139 -3.584 1.00 89.00 98 LYS A C 1
ATOM 790 O O . LYS A 1 98 ? 8.166 0.347 -4.341 1.00 89.00 98 LYS A O 1
ATOM 795 N N . ARG A 1 99 ? 10.367 0.029 -4.019 1.00 86.56 99 ARG A N 1
ATOM 796 C CA . ARG A 1 99 ? 10.707 -0.121 -5.436 1.00 86.56 99 ARG A CA 1
ATOM 797 C C . ARG A 1 99 ? 10.423 -1.560 -5.865 1.00 86.56 99 ARG A C 1
ATOM 799 O O . ARG A 1 99 ? 10.807 -2.487 -5.157 1.00 86.56 99 ARG A O 1
ATOM 806 N N . GLY A 1 100 ? 9.836 -1.726 -7.042 1.00 85.44 100 GLY A N 1
ATOM 807 C CA . GLY A 1 100 ? 9.507 -3.016 -7.636 1.00 85.44 100 GLY A CA 1
ATOM 808 C C . GLY A 1 100 ? 8.005 -3.282 -7.686 1.00 85.44 100 GLY A C 1
ATOM 809 O O . GLY A 1 100 ? 7.184 -2.383 -7.507 1.00 85.44 100 GLY A O 1
ATOM 810 N N . ASN A 1 101 ? 7.681 -4.547 -7.943 1.00 85.31 101 ASN A N 1
ATOM 811 C CA . ASN A 1 101 ? 6.315 -5.034 -8.114 1.00 85.31 101 ASN A CA 1
ATOM 812 C C . ASN A 1 101 ? 5.509 -4.981 -6.811 1.00 85.31 101 ASN A C 1
ATOM 814 O O . ASN A 1 101 ? 6.068 -4.919 -5.713 1.00 85.31 101 ASN A O 1
ATOM 818 N N . VAL A 1 102 ? 4.187 -5.121 -6.924 1.00 86.94 102 VAL A N 1
ATOM 819 C CA . VAL A 1 102 ? 3.272 -5.107 -5.769 1.00 86.94 102 VAL A CA 1
ATOM 820 C C . VAL A 1 102 ? 3.615 -6.220 -4.767 1.00 86.94 102 VAL A C 1
ATOM 822 O O . VAL A 1 102 ? 3.494 -6.025 -3.562 1.00 86.94 102 VAL A O 1
ATOM 825 N N . LYS A 1 103 ? 4.147 -7.355 -5.240 1.00 87.62 103 LYS A N 1
ATOM 826 C CA . LYS A 1 103 ? 4.645 -8.445 -4.380 1.00 87.62 103 LYS A CA 1
ATOM 827 C C . LYS A 1 103 ? 5.787 -8.021 -3.450 1.00 87.62 103 LYS A C 1
ATOM 829 O O . LYS A 1 103 ? 5.821 -8.441 -2.303 1.00 87.62 103 LYS A O 1
ATOM 834 N N . ALA A 1 104 ? 6.701 -7.172 -3.924 1.00 88.06 104 ALA A N 1
ATOM 835 C CA . ALA A 1 104 ? 7.813 -6.695 -3.102 1.00 88.06 104 ALA A CA 1
ATOM 836 C C . ALA A 1 104 ? 7.328 -5.759 -1.985 1.00 88.06 104 ALA A C 1
ATOM 838 O O . ALA A 1 104 ? 7.919 -5.730 -0.908 1.00 88.06 104 ALA A O 1
ATOM 839 N N . LEU A 1 105 ? 6.251 -5.004 -2.238 1.00 88.69 105 LEU A N 1
ATOM 840 C CA . LEU A 1 105 ? 5.588 -4.192 -1.221 1.00 88.69 105 LEU A CA 1
ATOM 841 C C . LEU A 1 105 ? 4.883 -5.069 -0.179 1.00 88.69 105 LEU A C 1
ATOM 843 O O . LEU A 1 105 ? 5.008 -4.799 1.009 1.00 88.69 105 LEU A O 1
ATOM 847 N N . ASP A 1 106 ? 4.188 -6.119 -0.618 1.00 89.56 106 ASP A N 1
ATOM 848 C CA . ASP A 1 106 ? 3.515 -7.077 0.266 1.00 89.56 106 ASP A CA 1
ATOM 849 C C . ASP A 1 106 ? 4.511 -7.743 1.229 1.00 89.56 106 ASP A C 1
ATOM 851 O O . ASP A 1 106 ? 4.330 -7.710 2.443 1.00 89.56 106 ASP A O 1
ATOM 855 N N . GLU A 1 107 ? 5.641 -8.237 0.716 1.00 88.75 107 GLU A N 1
ATOM 856 C CA . GLU A 1 107 ? 6.708 -8.785 1.558 1.00 88.75 107 GLU A CA 1
ATOM 857 C C . GLU A 1 107 ? 7.287 -7.768 2.550 1.00 88.75 107 GLU A C 1
ATOM 859 O O . GLU A 1 107 ? 7.636 -8.139 3.668 1.00 88.75 107 GLU A O 1
ATOM 864 N N . GLU A 1 108 ? 7.430 -6.502 2.149 1.00 86.75 108 GLU A N 1
ATOM 865 C CA . GLU A 1 108 ? 7.947 -5.455 3.033 1.00 86.75 108 GLU A CA 1
ATOM 866 C C . GLU A 1 108 ? 6.990 -5.185 4.197 1.00 86.75 108 GLU A C 1
ATOM 868 O O . GLU A 1 108 ? 7.439 -5.024 5.330 1.00 86.75 108 GLU A O 1
ATOM 873 N N . LEU A 1 109 ? 5.680 -5.187 3.932 1.00 84.06 109 LEU A N 1
ATOM 874 C CA . LEU A 1 109 ? 4.654 -4.990 4.954 1.00 84.06 109 LEU A CA 1
ATOM 875 C C . LEU A 1 109 ? 4.696 -6.091 6.019 1.00 84.06 109 LEU A C 1
ATOM 877 O O . LEU A 1 109 ? 4.544 -5.795 7.199 1.00 84.06 109 LEU A O 1
ATOM 881 N N . TYR A 1 110 ? 4.949 -7.344 5.626 1.00 81.06 110 TYR A N 1
ATOM 882 C CA . TYR A 1 110 ? 5.079 -8.455 6.576 1.00 81.06 110 TYR A CA 1
ATOM 883 C C . TYR A 1 110 ? 6.427 -8.501 7.306 1.00 81.06 110 TYR A C 1
ATOM 885 O O . TYR A 1 110 ? 6.514 -9.133 8.354 1.00 81.06 110 TYR A O 1
ATOM 893 N N . LYS A 1 111 ? 7.474 -7.857 6.774 1.00 81.88 111 LYS A N 1
ATOM 894 C CA . LYS A 1 111 ? 8.802 -7.779 7.414 1.00 81.88 111 LYS A CA 1
ATOM 895 C C . LYS A 1 111 ? 8.897 -6.665 8.458 1.00 81.88 111 LYS A C 1
ATOM 897 O O . LYS A 1 111 ? 9.829 -6.667 9.258 1.00 81.88 111 LYS A O 1
ATOM 902 N N . GLN A 1 112 ? 7.990 -5.690 8.440 1.00 73.31 112 GLN A N 1
ATOM 903 C CA . GLN A 1 112 ? 7.984 -4.609 9.421 1.00 73.31 112 GLN A CA 1
ATOM 904 C C . GLN A 1 112 ? 7.373 -5.072 10.751 1.00 73.31 112 GLN A C 1
ATOM 906 O O . GLN A 1 112 ? 6.185 -4.890 11.000 1.00 73.31 112 GLN A O 1
ATOM 911 N N . ASP A 1 113 ? 8.223 -5.586 11.644 1.00 61.84 113 ASP A N 1
ATOM 912 C CA . ASP A 1 113 ? 7.862 -5.934 13.033 1.00 61.84 113 ASP A CA 1
ATOM 913 C C . ASP A 1 113 ? 7.396 -4.724 13.868 1.00 61.84 113 ASP A C 1
ATOM 915 O O . ASP A 1 113 ? 6.842 -4.880 14.952 1.00 61.84 113 ASP A O 1
ATOM 919 N N . SER A 1 114 ? 7.605 -3.499 13.375 1.00 63.75 114 SER A N 1
ATOM 920 C CA . SER A 1 114 ? 7.174 -2.264 14.035 1.00 63.75 114 SER A CA 1
ATOM 921 C C . SER A 1 114 ? 5.677 -1.964 13.892 1.00 63.75 114 SER A C 1
ATOM 923 O O . SER A 1 114 ? 5.194 -1.012 14.506 1.00 63.75 114 SER A O 1
ATOM 925 N N . MET A 1 115 ? 4.935 -2.725 13.078 1.00 69.75 115 MET A N 1
ATOM 926 C CA . MET A 1 115 ? 3.502 -2.518 12.871 1.00 69.75 115 MET A CA 1
ATOM 927 C C . MET A 1 115 ? 2.673 -3.629 13.504 1.00 69.75 115 MET A C 1
ATOM 929 O O . MET A 1 115 ? 2.630 -4.758 13.021 1.00 69.75 115 MET A O 1
ATOM 933 N N . ASP A 1 116 ? 1.893 -3.273 14.523 1.00 77.88 116 ASP A N 1
ATOM 934 C CA . ASP A 1 116 ? 0.897 -4.180 15.079 1.00 77.88 116 ASP A CA 1
ATOM 935 C C . ASP A 1 116 ? -0.224 -4.431 14.056 1.00 77.88 116 ASP A C 1
ATOM 937 O O . ASP A 1 116 ? -1.122 -3.606 13.851 1.00 77.88 116 ASP A O 1
ATOM 941 N N . LEU A 1 117 ? -0.178 -5.591 13.394 1.00 79.38 117 LEU A N 1
ATOM 942 C CA . LEU A 1 117 ? -1.168 -6.021 12.394 1.00 79.38 117 LEU A CA 1
ATOM 943 C C . LEU A 1 117 ? -2.535 -6.383 13.000 1.00 79.38 117 LEU A C 1
ATOM 945 O O . LEU A 1 117 ? -3.528 -6.471 12.276 1.00 79.38 117 LEU A O 1
ATOM 949 N N . LYS A 1 118 ? -2.577 -6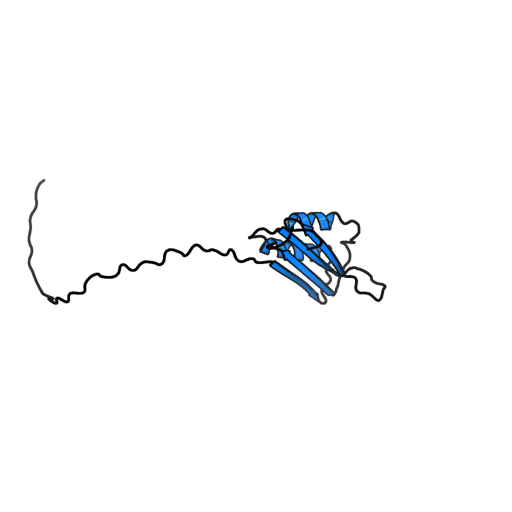.605 14.318 1.00 81.12 118 LYS A N 1
ATOM 950 C CA . LYS A 1 118 ? -3.776 -6.996 15.078 1.00 81.12 118 LYS A CA 1
ATOM 951 C C . LYS A 1 118 ? -4.613 -5.809 15.553 1.00 81.12 118 LYS A C 1
ATOM 953 O O . LYS A 1 118 ? -5.663 -6.020 16.143 1.00 81.12 118 LYS A O 1
ATOM 958 N N . VAL A 1 119 ? -4.153 -4.583 15.317 1.00 84.50 119 VAL A N 1
ATOM 959 C CA . VAL A 1 119 ? -4.910 -3.379 15.665 1.00 84.50 119 VAL A CA 1
ATOM 960 C C . VAL A 1 119 ? -6.197 -3.329 14.851 1.00 84.50 119 VAL A C 1
ATOM 962 O O . VAL A 1 119 ? -6.174 -3.512 13.631 1.00 84.50 119 VAL A O 1
ATOM 965 N N . GLU A 1 120 ? -7.302 -3.047 15.531 1.00 85.44 120 GLU A N 1
ATOM 966 C CA . GLU A 1 120 ? -8.610 -2.845 14.923 1.00 85.44 120 GLU A CA 1
ATOM 967 C C . GLU A 1 120 ? -8.920 -1.357 14.765 1.00 85.44 120 GLU A C 1
ATOM 969 O O . GLU A 1 120 ? -8.663 -0.545 15.654 1.00 85.44 120 GLU A O 1
ATOM 974 N N . PHE A 1 121 ? -9.500 -1.010 13.619 1.00 85.06 121 PHE A N 1
ATOM 975 C CA . PHE A 1 121 ? -9.965 0.331 13.303 1.00 85.06 121 PHE A CA 1
ATOM 976 C C . PHE A 1 121 ? -11.456 0.302 12.983 1.00 85.06 121 PHE A C 1
ATOM 978 O O . PHE A 1 121 ? -11.880 -0.388 12.056 1.00 85.06 121 PHE A O 1
ATOM 985 N N . GLU A 1 122 ? -12.252 1.086 13.709 1.00 85.56 122 GLU A N 1
ATOM 986 C CA . GLU A 1 122 ? -13.679 1.267 13.409 1.00 85.56 122 GLU A CA 1
ATOM 987 C C . GLU A 1 122 ? -13.898 2.181 12.192 1.00 85.56 122 GLU A C 1
ATOM 989 O O . GLU A 1 122 ? -14.786 1.948 11.367 1.00 85.56 122 GLU A O 1
ATOM 994 N N . THR A 1 123 ? -13.074 3.224 12.077 1.00 85.62 123 THR A N 1
ATOM 995 C CA . THR A 1 123 ? -13.038 4.133 10.930 1.00 85.62 123 THR A CA 1
ATOM 996 C C . THR A 1 123 ? -11.588 4.350 10.527 1.00 85.62 123 THR A C 1
ATOM 998 O O . THR A 1 123 ? -10.782 4.762 11.358 1.00 85.62 123 THR A O 1
ATOM 1001 N N . HIS A 1 124 ? -11.255 4.053 9.273 1.00 89.44 124 HIS A N 1
ATOM 1002 C CA . HIS A 1 124 ? -9.899 4.187 8.741 1.00 89.44 124 HIS A CA 1
ATOM 1003 C C . HIS A 1 124 ? -9.926 4.551 7.258 1.00 89.44 124 HIS A C 1
ATOM 1005 O O . HIS A 1 124 ? -10.879 4.243 6.531 1.00 89.44 124 HIS A O 1
ATOM 1011 N N . PHE A 1 125 ? -8.882 5.260 6.828 1.00 90.38 125 PHE A N 1
ATOM 1012 C CA . PHE A 1 125 ? -8.652 5.597 5.434 1.00 90.38 125 PHE A CA 1
ATOM 1013 C C . PHE A 1 125 ? -7.262 5.132 4.993 1.00 90.38 125 PHE A C 1
ATOM 1015 O O . PHE A 1 125 ? -6.237 5.518 5.555 1.00 90.38 125 PHE A O 1
ATOM 1022 N N . GLY A 1 126 ? -7.225 4.297 3.956 1.00 92.12 126 GLY A N 1
ATOM 1023 C CA . GLY A 1 126 ? -5.998 3.789 3.356 1.00 92.12 126 GLY A CA 1
ATOM 1024 C C . GLY A 1 126 ? -5.914 4.146 1.880 1.00 92.12 126 GLY A C 1
ATOM 1025 O O . GLY A 1 126 ? -6.880 3.972 1.135 1.00 92.12 126 GLY A O 1
ATOM 1026 N N . ILE A 1 127 ? -4.743 4.599 1.438 1.00 93.75 127 ILE A N 1
ATOM 1027 C CA . ILE A 1 127 ? -4.463 4.894 0.028 1.00 93.75 127 ILE A CA 1
ATOM 1028 C C . ILE A 1 127 ? -3.335 3.993 -0.452 1.00 93.75 127 ILE A C 1
ATOM 1030 O O . ILE A 1 127 ? -2.362 3.759 0.257 1.00 93.75 127 ILE A O 1
ATOM 1034 N N . ALA A 1 128 ? -3.444 3.525 -1.684 1.00 93.06 128 ALA A N 1
ATOM 1035 C CA . ALA A 1 128 ? -2.452 2.740 -2.382 1.00 93.06 128 ALA A CA 1
ATOM 1036 C C . ALA A 1 128 ? -2.189 3.347 -3.765 1.00 93.06 128 ALA A C 1
ATOM 1038 O O . ALA A 1 128 ? -3.106 3.785 -4.465 1.00 93.06 128 ALA A O 1
ATOM 1039 N N . HIS A 1 129 ? -0.925 3.372 -4.168 1.00 90.81 129 HIS A N 1
ATOM 1040 C CA . HIS A 1 129 ? -0.504 3.949 -5.435 1.00 90.81 129 HIS A CA 1
ATOM 1041 C C . HIS A 1 129 ? 0.560 3.079 -6.103 1.00 90.81 129 HIS A C 1
ATOM 1043 O O . HIS A 1 129 ? 1.509 2.628 -5.462 1.00 90.81 129 HIS A O 1
ATOM 1049 N N . THR A 1 130 ? 0.437 2.903 -7.413 1.00 89.94 130 THR A N 1
ATOM 1050 C CA . THR A 1 130 ? 1.453 2.307 -8.290 1.00 89.94 130 THR A CA 1
ATOM 1051 C C . THR A 1 130 ? 1.967 3.366 -9.242 1.00 89.94 130 THR A C 1
ATOM 1053 O O . THR A 1 130 ? 1.185 4.123 -9.814 1.00 89.94 130 THR A O 1
ATOM 1056 N N . ARG A 1 131 ? 3.287 3.453 -9.396 1.00 86.62 131 ARG A N 1
ATOM 1057 C CA . ARG A 1 131 ? 3.943 4.488 -10.192 1.00 86.62 131 ARG A CA 1
ATOM 1058 C C . ARG A 1 131 ? 4.671 3.881 -11.386 1.00 86.62 131 ARG A C 1
ATOM 1060 O O . ARG A 1 131 ? 5.373 2.879 -11.262 1.00 86.62 131 ARG A O 1
ATOM 1067 N N . TRP A 1 132 ? 4.539 4.557 -12.525 1.00 84.19 132 TRP A N 1
ATOM 1068 C CA . TRP A 1 132 ? 5.375 4.359 -13.707 1.00 84.19 132 TRP A CA 1
ATOM 1069 C C . TRP A 1 132 ? 6.387 5.507 -13.796 1.00 84.19 132 TRP A C 1
ATOM 1071 O O . TRP A 1 132 ? 6.004 6.673 -13.935 1.00 84.19 132 TRP A O 1
ATOM 1081 N N . ALA A 1 133 ? 7.676 5.211 -13.689 1.00 75.38 133 ALA A N 1
ATOM 1082 C CA . ALA A 1 133 ? 8.735 6.208 -13.698 1.00 75.38 133 ALA A CA 1
ATOM 1083 C C . ALA A 1 133 ? 9.057 6.627 -15.141 1.00 75.38 133 ALA A C 1
ATOM 1085 O O . ALA A 1 133 ? 9.811 5.977 -15.855 1.00 75.38 133 ALA A O 1
ATOM 1086 N N . THR A 1 134 ? 8.495 7.753 -15.586 1.00 75.19 134 THR A N 1
ATOM 1087 C CA . THR A 1 134 ? 8.879 8.370 -16.872 1.00 75.19 134 THR A CA 1
ATOM 1088 C C . THR A 1 134 ? 10.139 9.229 -16.755 1.00 75.19 134 THR A C 1
ATOM 1090 O O . THR A 1 134 ? 10.818 9.467 -17.746 1.00 75.19 134 THR A O 1
ATOM 1093 N N . HIS A 1 135 ? 10.426 9.724 -15.548 1.00 72.75 135 HIS A N 1
ATOM 1094 C CA . HIS A 1 135 ? 11.577 10.565 -15.234 1.00 72.75 135 HIS A CA 1
ATOM 1095 C C . HIS A 1 135 ? 12.125 10.197 -13.849 1.00 72.75 135 HIS A C 1
ATOM 1097 O O . HIS A 1 135 ? 11.359 10.056 -12.890 1.00 72.75 135 HIS A O 1
ATOM 1103 N N . GLY A 1 136 ? 13.453 10.098 -13.751 1.00 73.44 136 GLY A N 1
ATOM 1104 C CA . GLY A 1 136 ? 14.166 9.752 -12.521 1.00 73.44 136 GLY A CA 1
ATOM 1105 C C . GLY A 1 136 ? 14.188 8.251 -12.223 1.00 73.44 136 GLY A C 1
ATOM 1106 O O . GLY A 1 136 ? 13.318 7.494 -12.646 1.00 73.44 136 GLY A O 1
ATOM 1107 N N . VAL A 1 137 ? 15.208 7.817 -11.481 1.00 74.94 137 VAL A N 1
ATOM 1108 C CA . VAL A 1 137 ? 15.331 6.417 -11.056 1.00 74.94 137 VAL A CA 1
ATOM 1109 C C . VAL A 1 137 ? 14.233 6.113 -10.027 1.00 74.94 137 VAL A C 1
ATOM 1111 O O . VAL A 1 137 ? 14.037 6.907 -9.097 1.00 74.94 137 VAL A O 1
ATOM 1114 N N . PRO A 1 138 ? 13.516 4.984 -10.154 1.00 69.88 138 PRO A N 1
ATOM 1115 C CA . PRO A 1 138 ? 12.533 4.584 -9.159 1.00 69.88 138 PRO A CA 1
ATOM 1116 C C . PRO A 1 138 ? 13.250 4.255 -7.846 1.00 69.88 138 PRO A C 1
ATOM 1118 O O . PRO A 1 138 ? 14.047 3.324 -7.776 1.00 69.88 138 PRO A O 1
ATOM 1121 N N . ASN A 1 139 ? 12.981 5.054 -6.817 1.00 74.62 139 ASN A N 1
ATOM 1122 C CA . ASN A 1 139 ? 13.546 4.958 -5.471 1.00 74.62 139 ASN A CA 1
ATOM 1123 C C . ASN A 1 139 ? 12.425 5.207 -4.459 1.00 74.62 139 ASN A C 1
ATOM 1125 O O . ASN A 1 139 ? 11.451 5.867 -4.791 1.00 74.62 139 ASN A O 1
ATOM 1129 N N . ALA A 1 140 ? 12.578 4.752 -3.212 1.00 70.94 140 ALA A N 1
ATOM 1130 C CA . ALA A 1 140 ? 11.548 4.929 -2.179 1.00 70.94 140 ALA A CA 1
ATOM 1131 C C . ALA A 1 140 ? 11.216 6.407 -1.877 1.00 70.94 140 ALA A C 1
ATOM 1133 O O . ALA A 1 140 ? 10.123 6.715 -1.406 1.00 70.94 140 ALA A O 1
ATOM 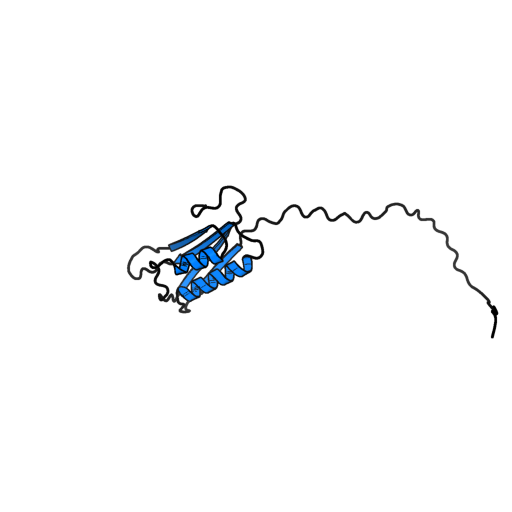1134 N N . VAL A 1 141 ? 12.139 7.332 -2.156 1.00 75.00 141 VAL A N 1
ATOM 1135 C CA . VAL A 1 141 ? 11.913 8.777 -2.005 1.00 75.00 141 VAL A CA 1
ATOM 1136 C C . VAL A 1 141 ? 10.951 9.316 -3.073 1.00 75.00 141 VAL A C 1
ATOM 1138 O O . VAL A 1 141 ? 10.107 10.140 -2.731 1.00 75.00 141 VAL A O 1
ATOM 1141 N N . ASN A 1 142 ? 11.039 8.809 -4.311 1.00 59.59 142 ASN A N 1
ATOM 1142 C CA . ASN A 1 142 ? 10.374 9.348 -5.505 1.00 59.59 142 ASN A CA 1
ATOM 1143 C C . ASN A 1 142 ? 9.020 8.690 -5.788 1.00 59.59 142 ASN A C 1
ATOM 1145 O O . ASN A 1 142 ? 8.077 9.425 -6.130 1.00 59.59 142 ASN A O 1
#

pLDDT: mean 71.62, std 20.28, range [28.92, 94.38]

Radius of gyration: 32.54 Å; chains: 1; bounding box: 51×58×97 Å

Secondary structure (DSSP, 8-state):
---------------------------PPP-----------EEEEEEESS--EEHHHHHHHHHHHHHHHGGG--SEEEEEEE---SS-SS-PEEEEEEES-HHHHHHHHHH-TTS-TT-EESSEEEEEEEE--SSS---TT-

InterPro domains:
  IPR017932 Glutamine amidotransferase type 2 domain [PS51278] (41-142)
  IPR029055 Nucleophile aminohydrolases, N-terminal [G3DSA:3.60.20.10] (41-142)
  IPR029055 Nucleophile aminohydrolases, N-terminal [SSF56235] (41-142)

Organism: Gulo gulo (NCBI:txid48420)

Sequence (142 aa):
GPEAGRREPRPAECQARTEFRVSRTCRVPEPRRARAAATMCGIFAYMNYRVPRTRKEIFETLIKGLQRLEYRGYDSAGVAIDGHNNEVKERHIQLVKKRGNVKALDEELYKQDSMDLKVEFETHFGIAHTRWATHGVPNAVN

Foldseek 3Di:
DDDDDDDDDDDDDDDDDDDDDPPDDPPPPDPPPPPDPDFDKDKDKDKAAQAKDFLLRRVVVQLVSVVVVCPPFFQKKKKKWWDDDPDDPDTDIDIQIDTGDSVVSVVVVVVPPVDDRGDIDSIIMMMMMTHHPPDDHDDRVD